Protein AF-F5XUX3-F1 (afdb_monomer)

Secondary structure (DSSP, 8-state):
---HHHHHHHHTT---EEEEE-TT--EEEEE-HHHHHHHHHHHHHHT--EEEEEEEEESSTTSEEEEEEEEE---TT-SS--EEEEEEEEETTS------TT-

Solvent-accessible surface area (backbone atoms only — not comparable to full-atom values): 6058 Å² total; per-residue (Å²): 126,81,48,74,63,58,53,52,32,54,77,69,72,48,85,66,42,81,72,39,59,51,99,86,67,39,39,28,36,37,37,52,42,91,49,40,52,63,50,52,49,50,41,38,75,74,42,41,74,34,81,77,45,75,49,73,51,72,75,43,93,94,43,42,33,33,41,37,40,34,34,28,31,78,58,93,90,62,88,79,58,59,54,39,37,40,37,34,58,29,48,68,93,60,68,70,63,70,76,65,90,87,105

InterPro domains:
  IPR001268 NADH:ubiquinone oxidoreductase, 30kDa subunit [PF00329] (30-102)
  IPR037232 NADH:ubiquinone oxidoreductase, 30kDa subunit superfamily [G3DSA:3.30.460.80] (12-103)
  IPR037232 NADH:ubiquinone oxidoreductase, 30kDa subunit superfamily [SSF143243] (5-103)

Organism: Idiopappus quitensis (NCBI:txid166980)

Foldseek 3Di:
DADPVRVVCVVVVNDWAWPAADPVRATEIEDELVCVQVVLVVVVVVQQVDFPDWDKDDPDVQFWIKIKTKTWRDDPPDDDTHIHIYIYTAHPVDRDHDDNPVD

Sequence (103 aa):
MQGNLSAWLVKHALIHRSLGFDYQGIETLQIKPGDWHSIAVILYVYGYNYLRSQCAYDVAPGGLLASVYHLTRIEYGVDQPEEVCIKVFAPRRDPRIPSVFWV

Mean predicted aligned error: 2.91 Å

Nearest PDB structures (foldseek):
  7wg5-assembly1_J  TM=9.236E-01  e=1.644E-12  Arabidopsis thaliana
  6tjv-assembly1_J  TM=9.674E-01  e=4.964E-10  Thermosynechococcus vestitus BP-1
  7f9o-assembly1_U  TM=8.699E-01  e=8.626E-12  Hordeum vulgare subsp. spontaneum
  6u8y-assembly1_k  TM=7.990E-01  e=1.694E-03  Pyrococcus furiosus COM1
  5gpn-assembly1_W  TM=7.562E-01  e=2.944E-03  Sus scrofa

Structure (mmCIF, N/CA/C/O backbone):
data_AF-F5XUX3-F1
#
_entry.id   AF-F5XUX3-F1
#
loop_
_atom_site.group_PDB
_atom_site.id
_atom_site.type_symbol
_atom_site.label_atom_id
_atom_site.label_alt_id
_atom_site.label_comp_id
_atom_site.label_asym_id
_atom_site.label_entity_id
_atom_site.label_seq_id
_atom_site.pdbx_PDB_ins_code
_atom_site.Cartn_x
_atom_site.Cartn_y
_atom_site.Cartn_z
_atom_site.occupancy
_atom_site.B_iso_or_equiv
_atom_site.auth_seq_id
_atom_site.auth_comp_id
_atom_site.auth_asym_id
_atom_site.auth_atom_id
_atom_site.pdbx_PDB_model_num
ATOM 1 N N . MET A 1 1 ? 11.220 10.862 9.671 1.00 62.62 1 MET A N 1
ATOM 2 C CA . MET A 1 1 ? 10.220 10.465 10.684 1.00 62.62 1 MET A CA 1
ATOM 3 C C . MET A 1 1 ? 9.604 9.157 10.222 1.00 62.62 1 MET A C 1
ATOM 5 O O . MET A 1 1 ? 9.328 9.044 9.036 1.00 62.62 1 MET A O 1
ATOM 9 N N . GLN A 1 2 ? 9.491 8.171 11.107 1.00 77.31 2 GLN A N 1
ATOM 10 C CA . GLN A 1 2 ? 8.901 6.859 10.825 1.00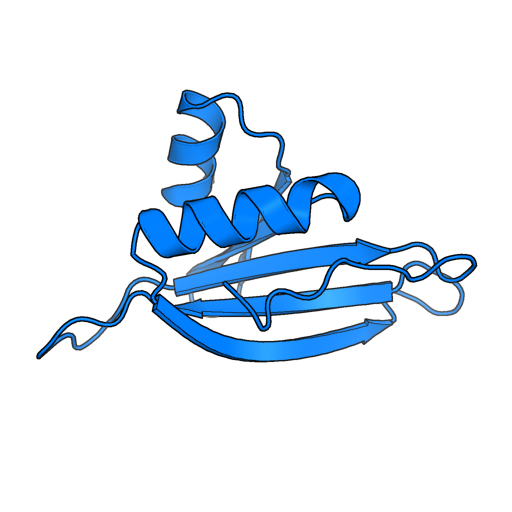 77.31 2 GLN A CA 1
ATOM 11 C C . GLN A 1 2 ? 7.492 6.847 11.426 1.00 77.31 2 GLN A C 1
ATOM 13 O O . GLN A 1 2 ? 7.344 7.297 12.561 1.00 77.31 2 GLN A O 1
ATOM 18 N N . GLY A 1 3 ? 6.474 6.421 10.676 1.00 87.88 3 GLY A N 1
ATOM 19 C CA . GLY A 1 3 ? 5.108 6.364 11.191 1.00 87.88 3 GLY A CA 1
ATOM 20 C C . GLY A 1 3 ? 4.819 5.072 11.953 1.00 87.88 3 GLY A C 1
ATOM 21 O O . GLY A 1 3 ? 5.658 4.165 12.042 1.00 87.88 3 GLY A O 1
ATOM 22 N N . ASN A 1 4 ? 3.632 5.023 12.556 1.00 90.62 4 ASN A N 1
ATOM 23 C CA . ASN A 1 4 ? 3.233 3.954 13.467 1.00 90.62 4 ASN A CA 1
ATOM 24 C C . ASN A 1 4 ? 3.197 2.594 12.765 1.00 90.62 4 ASN A C 1
ATOM 26 O O . ASN A 1 4 ? 3.660 1.601 13.333 1.00 90.62 4 ASN A O 1
ATOM 30 N N . LEU A 1 5 ? 2.705 2.544 11.522 1.00 91.69 5 LEU A N 1
ATOM 31 C CA . LEU A 1 5 ? 2.619 1.293 10.784 1.00 91.69 5 LEU A CA 1
ATOM 32 C C . LEU A 1 5 ? 4.008 0.822 10.357 1.00 91.69 5 LEU A C 1
ATOM 34 O O . LEU A 1 5 ? 4.323 -0.354 10.522 1.00 91.69 5 LEU A O 1
ATOM 38 N N . SER A 1 6 ? 4.877 1.718 9.876 1.00 93.19 6 SER A N 1
ATOM 39 C CA . SER A 1 6 ? 6.258 1.342 9.559 1.00 93.19 6 SER A CA 1
ATOM 40 C C . SER A 1 6 ? 6.986 0.780 10.781 1.00 93.19 6 SER A C 1
ATOM 42 O O . SER A 1 6 ? 7.641 -0.259 10.682 1.00 93.19 6 SER A O 1
ATOM 44 N N . ALA A 1 7 ? 6.846 1.417 11.947 1.00 93.06 7 ALA A N 1
ATOM 45 C CA . ALA A 1 7 ? 7.444 0.924 13.185 1.00 93.06 7 ALA A CA 1
ATOM 46 C C . ALA A 1 7 ? 6.904 -0.469 13.566 1.00 93.06 7 ALA A C 1
ATOM 48 O O . ALA A 1 7 ? 7.676 -1.362 13.932 1.00 93.06 7 ALA A O 1
ATOM 49 N N . TRP A 1 8 ? 5.593 -0.685 13.419 1.00 92.19 8 TRP A N 1
ATOM 50 C CA . TRP A 1 8 ? 4.962 -1.979 13.672 1.00 92.19 8 TRP A CA 1
ATOM 51 C C . TRP A 1 8 ? 5.454 -3.064 12.704 1.00 92.19 8 TRP A C 1
ATOM 53 O O . TRP A 1 8 ? 5.800 -4.163 13.139 1.00 92.19 8 TRP A O 1
ATOM 63 N N . LEU A 1 9 ? 5.561 -2.758 11.410 1.00 91.31 9 LEU A N 1
ATOM 64 C CA . LEU A 1 9 ? 6.072 -3.683 10.396 1.00 91.31 9 LEU A CA 1
ATOM 65 C C . LEU A 1 9 ? 7.545 -4.046 10.649 1.00 91.31 9 LEU A C 1
ATOM 67 O O . LEU A 1 9 ? 7.906 -5.216 10.526 1.00 91.31 9 LEU A O 1
ATOM 71 N N . VAL A 1 10 ? 8.385 -3.087 11.071 1.00 92.94 10 VAL A N 1
ATOM 72 C CA . VAL A 1 10 ? 9.781 -3.359 11.476 1.00 92.94 10 VAL A CA 1
ATOM 73 C C . VAL A 1 10 ? 9.825 -4.338 12.648 1.00 92.94 10 VAL A C 1
ATOM 75 O O . VAL A 1 10 ? 10.587 -5.303 12.605 1.00 92.94 10 VAL A O 1
ATOM 78 N N . LYS A 1 11 ? 8.984 -4.135 13.671 1.00 93.44 11 LYS A N 1
ATOM 79 C CA . LYS A 1 11 ? 8.903 -5.028 14.838 1.00 93.44 11 LYS A CA 1
ATOM 80 C C . LYS A 1 11 ? 8.564 -6.476 14.453 1.00 93.44 11 LYS A C 1
ATOM 82 O O . LYS A 1 11 ? 9.020 -7.395 15.125 1.00 93.44 11 LYS A O 1
ATOM 87 N N . HIS A 1 12 ? 7.808 -6.674 13.374 1.00 89.69 12 HIS A N 1
ATOM 88 C CA . HIS A 1 12 ? 7.416 -7.994 12.866 1.00 89.69 12 HIS A CA 1
ATOM 89 C C . HIS A 1 12 ? 8.293 -8.487 11.702 1.00 89.69 12 HIS A C 1
ATOM 91 O O . HIS A 1 12 ? 7.931 -9.451 11.034 1.00 89.69 12 HIS A O 1
ATOM 97 N N . ALA A 1 13 ? 9.442 -7.843 11.453 1.00 91.69 13 ALA A N 1
ATOM 98 C CA . ALA A 1 13 ? 10.378 -8.178 10.377 1.00 91.69 13 ALA A CA 1
ATOM 99 C C . ALA A 1 13 ? 9.745 -8.202 8.967 1.00 91.69 13 ALA A C 1
ATOM 101 O O . ALA A 1 13 ? 10.212 -8.909 8.072 1.00 91.69 13 ALA A O 1
ATOM 102 N N . LEU A 1 14 ? 8.697 -7.402 8.749 1.00 91.88 14 LEU A N 1
ATOM 103 C CA . LEU A 1 14 ? 8.022 -7.280 7.461 1.00 91.88 14 LEU A CA 1
ATOM 104 C C . LEU A 1 14 ? 8.718 -6.224 6.603 1.00 91.88 14 LEU A C 1
ATOM 106 O O . LEU A 1 14 ? 8.817 -5.047 6.969 1.00 91.88 14 LEU A O 1
ATOM 110 N N . ILE A 1 15 ? 9.205 -6.655 5.440 1.00 92.12 15 ILE A N 1
ATOM 111 C CA . ILE A 1 15 ? 10.000 -5.819 4.541 1.00 92.12 15 ILE A CA 1
ATOM 112 C C . ILE A 1 15 ? 9.109 -4.761 3.891 1.00 92.12 15 ILE A C 1
ATOM 114 O O . ILE A 1 15 ? 8.160 -5.059 3.172 1.00 92.12 15 ILE A O 1
ATOM 118 N N . HIS A 1 16 ? 9.470 -3.503 4.103 1.00 95.50 16 HIS A N 1
ATOM 119 C CA . HIS A 1 16 ? 8.853 -2.344 3.477 1.00 95.50 16 HIS A CA 1
ATOM 120 C C . HIS A 1 16 ? 9.866 -1.197 3.441 1.00 95.50 16 HIS A C 1
ATOM 122 O O . HIS A 1 16 ? 10.915 -1.247 4.088 1.00 95.50 16 HIS A O 1
ATOM 128 N N . ARG A 1 17 ? 9.551 -0.138 2.699 1.00 96.31 17 ARG A N 1
ATOM 129 C CA . ARG A 1 17 ? 10.310 1.115 2.726 1.00 96.31 17 ARG A CA 1
ATOM 130 C C . ARG A 1 17 ? 9.366 2.263 3.050 1.00 96.31 17 ARG A C 1
ATOM 132 O O . ARG A 1 17 ? 8.431 2.504 2.299 1.00 96.31 17 ARG A O 1
ATOM 139 N N . SER A 1 18 ? 9.622 2.996 4.129 1.00 95.69 18 SER A N 1
ATOM 140 C CA . SER A 1 18 ? 8.884 4.234 4.397 1.00 95.69 18 SER A CA 1
ATOM 141 C C . SER A 1 18 ? 9.224 5.292 3.339 1.00 95.69 18 SER A C 1
ATOM 143 O O . SER A 1 18 ? 10.398 5.506 3.021 1.00 95.69 18 SER A O 1
ATOM 145 N N . LEU A 1 19 ? 8.196 5.928 2.775 1.00 95.88 19 LEU A N 1
ATOM 146 C CA . LEU A 1 19 ? 8.311 7.061 1.851 1.00 95.88 19 LEU A CA 1
ATOM 147 C C . LEU A 1 19 ? 8.045 8.406 2.548 1.00 95.88 19 LEU A C 1
ATOM 149 O O . LEU A 1 19 ? 8.068 9.445 1.893 1.00 95.88 19 LEU A O 1
ATOM 153 N N . GLY A 1 20 ? 7.828 8.390 3.866 1.00 95.75 20 GLY A N 1
ATOM 154 C CA . GLY A 1 20 ? 7.439 9.558 4.650 1.00 95.75 20 GLY A CA 1
ATOM 155 C C . GLY A 1 20 ? 5.924 9.739 4.708 1.00 95.75 20 GLY A C 1
ATOM 156 O O . GLY A 1 20 ? 5.172 8.770 4.628 1.00 95.75 20 GLY A O 1
ATOM 157 N N . PHE A 1 21 ? 5.499 10.986 4.875 1.00 96.12 21 PHE A N 1
ATOM 158 C CA . PHE A 1 21 ? 4.097 11.374 4.974 1.00 96.12 21 PHE A CA 1
ATOM 159 C C . PHE A 1 21 ? 3.705 12.210 3.758 1.00 96.12 21 PHE A C 1
ATOM 161 O O . PHE A 1 21 ? 4.541 12.936 3.213 1.00 96.12 21 PHE A O 1
ATOM 168 N N . ASP A 1 22 ? 2.453 12.096 3.324 1.00 92.94 22 ASP A N 1
ATOM 169 C CA . ASP A 1 22 ? 1.916 12.968 2.284 1.00 92.94 22 ASP A CA 1
ATOM 170 C C . ASP A 1 22 ? 1.581 14.372 2.826 1.00 92.94 22 ASP A C 1
ATOM 172 O O . ASP A 1 22 ? 1.821 14.696 3.991 1.00 92.94 22 ASP A O 1
ATOM 176 N N . TYR A 1 23 ? 1.031 15.233 1.966 1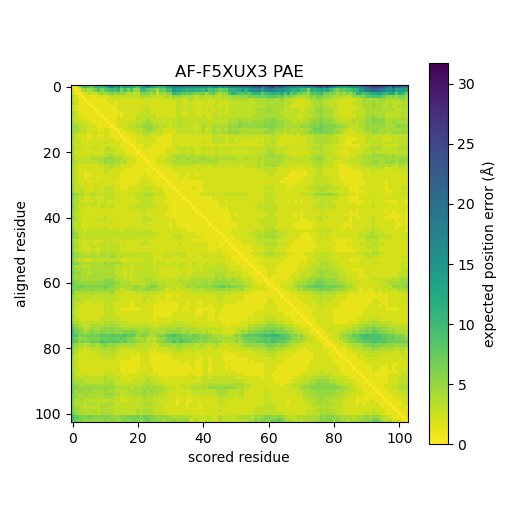.00 92.50 23 TYR A N 1
ATOM 177 C CA . TYR A 1 23 ? 0.689 16.609 2.331 1.00 92.50 23 TYR A CA 1
ATOM 178 C C . TYR A 1 23 ? -0.442 16.715 3.371 1.00 92.50 23 TYR A C 1
ATOM 180 O O . TYR A 1 23 ? -0.625 17.788 3.942 1.00 92.50 23 TYR A O 1
ATOM 188 N N . GLN A 1 24 ? -1.191 15.635 3.613 1.00 92.62 24 GLN A N 1
ATOM 189 C CA . GLN A 1 24 ? -2.230 15.541 4.643 1.00 92.62 24 GLN A CA 1
ATOM 190 C C . GLN A 1 24 ? -1.712 14.874 5.926 1.00 92.62 24 GLN A C 1
ATOM 192 O O . GLN A 1 24 ? -2.456 14.746 6.893 1.00 92.62 24 GLN A O 1
ATOM 197 N N . GLY A 1 25 ? -0.440 14.461 5.961 1.00 94.44 25 GLY A N 1
ATOM 198 C CA . GLY A 1 25 ? 0.140 13.752 7.097 1.00 94.44 25 GLY A CA 1
ATOM 199 C C . GLY A 1 25 ? -0.164 12.252 7.115 1.00 94.44 25 GLY A C 1
ATOM 200 O O . GLY A 1 25 ? 0.012 11.625 8.157 1.00 94.44 25 GLY A O 1
ATOM 201 N N . ILE A 1 26 ? -0.590 11.657 5.995 1.00 95.81 26 ILE A N 1
ATOM 202 C CA . ILE A 1 26 ? -0.856 10.215 5.889 1.00 95.81 26 ILE A CA 1
ATOM 203 C C . ILE A 1 26 ? 0.454 9.473 5.627 1.00 95.81 26 ILE A C 1
ATOM 205 O O . ILE A 1 26 ? 1.212 9.804 4.708 1.00 95.81 26 ILE A O 1
ATOM 209 N N . GLU A 1 27 ? 0.729 8.443 6.429 1.00 96.81 27 GLU A N 1
ATOM 210 C CA . GLU A 1 27 ? 1.924 7.615 6.271 1.00 96.81 27 GLU A CA 1
ATOM 211 C C . GLU A 1 27 ? 1.901 6.892 4.919 1.00 96.81 27 GLU A C 1
ATOM 213 O O . GLU A 1 27 ? 0.930 6.224 4.562 1.00 96.81 27 GLU A O 1
ATOM 218 N N . THR A 1 28 ? 2.991 7.009 4.160 1.00 97.69 28 THR A N 1
ATOM 219 C CA . THR A 1 28 ? 3.140 6.365 2.856 1.00 97.69 28 THR A CA 1
ATOM 220 C C . THR A 1 28 ? 4.244 5.314 2.889 1.00 97.69 28 THR A C 1
ATOM 222 O O . THR A 1 28 ? 5.400 5.613 3.200 1.00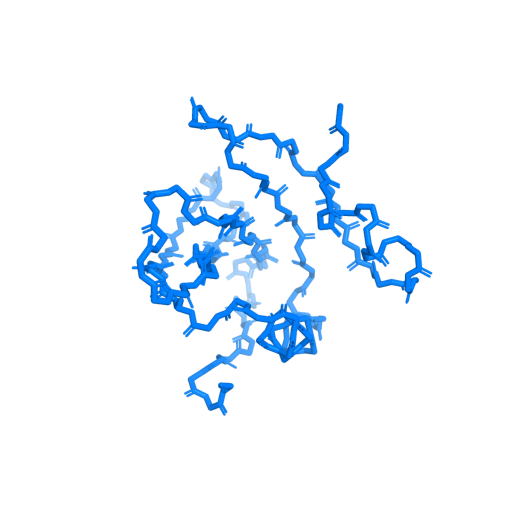 97.69 28 THR A O 1
ATOM 225 N N . LEU A 1 29 ? 3.917 4.082 2.498 1.00 97.56 29 LEU A N 1
ATOM 226 C CA . LEU A 1 29 ? 4.846 2.954 2.474 1.00 97.56 29 LEU A CA 1
ATOM 227 C C . LEU A 1 29 ? 5.003 2.390 1.067 1.00 97.56 29 LEU A C 1
ATOM 229 O O . LEU A 1 29 ? 4.036 2.208 0.334 1.00 97.56 29 LEU A O 1
ATOM 233 N N . GLN A 1 30 ? 6.234 2.052 0.705 1.00 97.69 30 GLN A N 1
ATOM 234 C CA . GLN A 1 30 ? 6.551 1.264 -0.472 1.00 97.69 30 GLN A CA 1
ATOM 235 C C . GLN A 1 30 ? 6.624 -0.221 -0.114 1.00 97.69 30 GLN A C 1
ATOM 237 O O . GLN A 1 30 ? 7.389 -0.615 0.771 1.00 97.69 30 GLN A O 1
ATOM 242 N N . ILE A 1 31 ? 5.907 -1.038 -0.885 1.00 97.69 31 ILE A N 1
ATOM 243 C CA . ILE A 1 31 ? 5.885 -2.501 -0.779 1.00 97.69 31 ILE A CA 1
ATOM 244 C C . ILE A 1 31 ? 6.312 -3.111 -2.120 1.00 97.69 31 ILE A C 1
ATOM 246 O O . ILE A 1 31 ? 6.026 -2.564 -3.190 1.00 97.69 31 ILE A O 1
ATOM 250 N N . LYS A 1 32 ? 7.041 -4.232 -2.084 1.00 96.62 32 LYS A N 1
ATOM 251 C CA . LYS A 1 32 ? 7.396 -4.968 -3.305 1.00 96.62 32 LYS A CA 1
ATOM 252 C C . LYS A 1 32 ? 6.169 -5.721 -3.837 1.00 96.62 32 LYS A C 1
ATOM 254 O O . LYS A 1 32 ? 5.414 -6.259 -3.033 1.00 96.62 32 LYS A O 1
ATOM 259 N N . PRO A 1 33 ? 6.005 -5.868 -5.165 1.00 96.38 33 PRO A N 1
ATOM 260 C CA . PRO A 1 33 ? 4.878 -6.611 -5.736 1.00 96.38 33 PRO A CA 1
ATOM 261 C C . PRO A 1 33 ? 4.695 -8.028 -5.174 1.00 96.38 33 PRO A C 1
ATOM 263 O O . PRO A 1 33 ? 3.566 -8.445 -4.947 1.00 96.38 33 PRO A O 1
ATOM 266 N N . GLY A 1 34 ? 5.794 -8.747 -4.913 1.00 95.25 34 GLY A N 1
ATOM 267 C CA . GLY A 1 34 ? 5.752 -10.110 -4.366 1.00 95.25 34 GLY A CA 1
ATOM 268 C C . GLY A 1 34 ? 5.274 -10.196 -2.914 1.00 95.25 34 GLY A C 1
ATOM 269 O O . GLY A 1 34 ? 4.701 -11.209 -2.531 1.00 95.25 34 GLY A O 1
ATOM 270 N N . ASP A 1 35 ? 5.446 -9.125 -2.137 1.00 95.44 35 ASP A N 1
ATOM 271 C CA . ASP A 1 35 ? 5.059 -9.074 -0.722 1.00 95.44 35 ASP A CA 1
ATOM 272 C C . ASP A 1 35 ? 3.660 -8.464 -0.533 1.00 95.44 35 ASP A C 1
ATOM 274 O O . ASP A 1 35 ? 3.059 -8.589 0.533 1.00 95.44 35 ASP A O 1
ATOM 278 N N . TRP A 1 36 ? 3.124 -7.804 -1.569 1.00 96.50 36 TRP A N 1
ATOM 279 C CA . TRP A 1 36 ? 1.891 -7.020 -1.488 1.00 96.50 36 TRP A CA 1
ATOM 280 C C . TRP A 1 36 ? 0.698 -7.825 -0.976 1.00 96.50 36 TRP A C 1
ATOM 282 O O . TRP A 1 36 ? -0.005 -7.354 -0.088 1.00 96.50 36 TRP A O 1
ATOM 292 N N . HIS A 1 37 ? 0.494 -9.042 -1.483 1.00 95.50 37 HIS A N 1
ATOM 293 C CA . HIS A 1 37 ? -0.642 -9.864 -1.072 1.00 95.50 37 HIS A CA 1
ATOM 294 C C . HIS A 1 37 ? -0.624 -10.159 0.438 1.00 95.50 37 HIS A C 1
ATOM 296 O O . HIS A 1 37 ? -1.611 -9.917 1.130 1.00 95.50 37 HIS A O 1
ATOM 302 N N . SER A 1 38 ? 0.519 -10.607 0.961 1.00 94.69 38 SER A N 1
ATOM 303 C CA . SER A 1 38 ? 0.690 -10.895 2.388 1.00 94.69 38 SER A CA 1
ATOM 304 C C . SER A 1 38 ? 0.525 -9.640 3.242 1.00 94.69 38 SER A C 1
ATOM 306 O O . SER A 1 38 ? -0.126 -9.682 4.282 1.00 94.69 38 SER A O 1
ATOM 308 N N . ILE A 1 39 ? 1.075 -8.508 2.790 1.00 95.50 39 ILE A N 1
ATOM 309 C CA . ILE A 1 39 ? 0.927 -7.228 3.486 1.00 95.50 39 ILE A CA 1
ATOM 310 C C . ILE A 1 39 ? -0.538 -6.790 3.514 1.00 95.50 39 ILE A C 1
ATOM 312 O O . ILE A 1 39 ? -1.008 -6.391 4.570 1.00 95.50 39 ILE A O 1
ATOM 316 N N . ALA A 1 40 ? -1.281 -6.913 2.415 1.00 96.50 40 ALA A N 1
ATOM 317 C CA . ALA A 1 40 ? -2.696 -6.553 2.379 1.00 96.50 40 ALA A CA 1
ATOM 318 C C . ALA A 1 40 ? -3.527 -7.360 3.391 1.00 96.50 40 ALA A C 1
ATOM 320 O O . ALA A 1 40 ? -4.307 -6.773 4.137 1.00 96.50 40 ALA A O 1
ATOM 321 N N . VAL A 1 41 ? -3.299 -8.676 3.488 1.00 96.38 41 VAL A N 1
ATOM 322 C CA . VAL A 1 41 ? -3.950 -9.529 4.499 1.00 96.38 41 VAL A CA 1
ATOM 323 C C . VAL A 1 41 ? -3.589 -9.080 5.918 1.00 96.38 41 VAL A C 1
ATOM 325 O O . VAL A 1 41 ? -4.464 -8.969 6.772 1.00 96.38 41 VAL A O 1
ATOM 328 N N . ILE A 1 42 ? -2.315 -8.778 6.178 1.00 94.88 42 ILE A N 1
ATOM 329 C CA . ILE A 1 42 ? -1.861 -8.302 7.493 1.00 94.88 42 ILE A CA 1
ATOM 330 C C . ILE A 1 42 ? -2.507 -6.959 7.846 1.00 94.88 42 ILE A C 1
ATOM 332 O O . ILE A 1 42 ? -2.957 -6.790 8.975 1.00 94.88 42 ILE A O 1
ATOM 336 N N . LEU A 1 43 ? -2.586 -6.019 6.899 1.00 95.44 43 LEU A N 1
ATOM 337 C CA . LEU A 1 43 ? -3.228 -4.719 7.107 1.00 95.44 43 LEU A CA 1
ATOM 338 C C . LEU A 1 43 ? -4.722 -4.873 7.397 1.00 95.44 43 LEU A C 1
ATOM 340 O O . LEU A 1 43 ? -5.228 -4.221 8.308 1.00 95.44 43 LEU A O 1
ATOM 344 N N . TYR A 1 44 ? -5.403 -5.768 6.683 1.00 96.12 44 TYR A N 1
ATOM 345 C CA . TYR A 1 44 ? -6.804 -6.081 6.944 1.00 96.12 44 TYR A CA 1
ATOM 346 C C . TYR A 1 44 ? -7.008 -6.648 8.356 1.00 96.12 44 TYR A C 1
ATOM 348 O O . TYR A 1 44 ? -7.834 -6.139 9.110 1.00 96.12 44 TYR A O 1
ATOM 356 N N . VAL A 1 45 ? -6.190 -7.626 8.768 1.00 94.56 45 VAL A N 1
ATOM 357 C CA . VAL A 1 45 ? -6.212 -8.190 10.133 1.0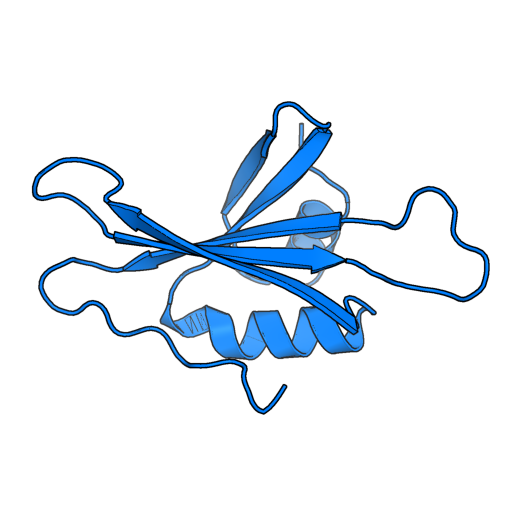0 94.56 45 VAL A CA 1
ATOM 358 C C . VAL A 1 45 ? -5.873 -7.136 11.194 1.00 94.56 45 VAL A C 1
ATOM 360 O O . VAL A 1 45 ? -6.435 -7.161 12.286 1.00 94.56 45 VAL A O 1
ATOM 363 N N . TYR A 1 46 ? -4.986 -6.190 10.877 1.00 92.25 46 TYR A N 1
ATOM 364 C CA . TYR A 1 46 ? -4.646 -5.063 11.749 1.00 92.25 46 TYR A CA 1
ATOM 365 C C . TYR A 1 46 ? -5.785 -4.033 11.879 1.00 92.25 46 TYR A C 1
ATOM 367 O O . TYR A 1 46 ? -5.754 -3.186 12.770 1.00 92.25 46 TYR A O 1
ATOM 375 N N . GLY A 1 47 ? -6.806 -4.112 11.020 1.00 95.00 47 GLY A N 1
ATOM 376 C CA . GLY A 1 47 ? -8.020 -3.303 11.095 1.00 95.00 47 GLY A CA 1
ATOM 377 C C . GLY A 1 47 ? -8.212 -2.321 9.942 1.00 95.00 47 GLY A C 1
ATOM 378 O O . GLY A 1 47 ? -9.217 -1.619 9.931 1.00 95.00 47 GLY A O 1
ATOM 379 N N . TY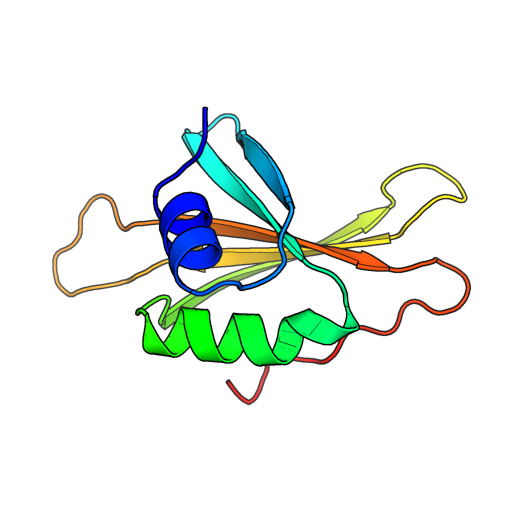R A 1 48 ? -7.313 -2.262 8.955 1.00 96.88 48 TYR A N 1
ATOM 380 C CA . TYR A 1 48 ? -7.534 -1.475 7.736 1.00 96.88 48 TYR A CA 1
ATOM 381 C C . TYR A 1 48 ? -8.593 -2.150 6.855 1.00 96.88 48 TYR A C 1
ATOM 383 O O . TYR A 1 48 ? -8.295 -2.858 5.896 1.00 96.88 48 TYR A O 1
ATOM 391 N N . ASN A 1 49 ? -9.847 -1.938 7.227 1.00 96.50 49 ASN A N 1
ATOM 392 C CA . ASN A 1 49 ? -11.038 -2.605 6.715 1.00 96.50 49 ASN A CA 1
ATOM 393 C C . ASN A 1 49 ? -11.720 -1.851 5.564 1.00 96.50 49 ASN A C 1
ATOM 395 O O . ASN A 1 49 ? -12.749 -2.301 5.064 1.00 96.50 49 ASN A O 1
ATOM 399 N N . TYR A 1 50 ? -11.173 -0.709 5.141 1.00 97.25 50 TYR A N 1
ATOM 400 C CA . TYR A 1 50 ? -11.760 0.104 4.085 1.00 97.25 50 TYR A CA 1
ATOM 401 C C . TYR A 1 50 ? -10.722 0.534 3.046 1.00 97.25 50 TYR A C 1
ATOM 403 O O . TYR A 1 50 ? -9.858 1.373 3.311 1.00 97.25 50 TYR A O 1
ATOM 411 N N . LEU A 1 51 ? -10.833 -0.011 1.831 1.00 97.50 51 LEU A N 1
ATOM 412 C CA . LEU A 1 51 ? -10.095 0.468 0.662 1.00 97.50 51 LEU A CA 1
ATOM 413 C C . LEU A 1 51 ? -10.788 1.715 0.108 1.00 97.50 51 LEU A C 1
ATOM 415 O O . LEU A 1 51 ? -11.731 1.624 -0.675 1.00 97.50 51 LEU A O 1
ATOM 419 N N . ARG A 1 52 ? -10.310 2.891 0.522 1.00 96.50 52 ARG A N 1
ATOM 420 C CA . ARG A 1 52 ? -10.893 4.184 0.142 1.00 96.50 52 ARG A CA 1
ATOM 421 C C . ARG A 1 52 ? -10.681 4.496 -1.335 1.00 96.50 52 ARG A C 1
ATOM 423 O O . ARG A 1 52 ? -11.568 5.040 -1.986 1.00 96.50 52 ARG A O 1
ATOM 430 N N . SER A 1 53 ? -9.486 4.211 -1.846 1.00 96.81 53 SER A N 1
ATOM 431 C CA . SER A 1 53 ? -9.134 4.478 -3.239 1.00 96.81 53 SER A CA 1
ATOM 432 C C . SER A 1 53 ? -8.005 3.570 -3.700 1.00 96.81 53 SER A C 1
ATOM 434 O O . SER A 1 53 ? -6.998 3.407 -3.006 1.00 96.81 53 SER A O 1
ATOM 436 N N . GLN A 1 54 ? -8.173 3.011 -4.894 1.00 98.00 54 GLN A N 1
ATOM 437 C CA . GLN A 1 54 ? -7.121 2.334 -5.636 1.00 98.00 54 GLN A CA 1
ATOM 438 C C . GLN A 1 54 ? -6.901 3.101 -6.935 1.00 98.00 54 GLN A C 1
ATOM 440 O O . GLN A 1 54 ? -7.850 3.417 -7.652 1.00 98.00 54 GLN A O 1
ATOM 445 N N . CYS A 1 55 ? -5.650 3.446 -7.218 1.00 97.19 55 CYS A N 1
ATOM 446 C CA . CYS A 1 55 ? -5.290 4.137 -8.448 1.00 97.19 55 CYS A CA 1
ATOM 447 C C . CYS A 1 55 ? -3.909 3.705 -8.934 1.00 97.19 55 CYS A C 1
ATOM 449 O O . CYS A 1 55 ? -3.165 3.017 -8.234 1.00 97.19 55 CYS A O 1
ATOM 451 N N . ALA A 1 56 ? -3.557 4.100 -10.154 1.00 97.44 56 ALA A N 1
ATOM 452 C CA . ALA A 1 56 ? -2.241 3.842 -10.711 1.00 97.44 56 ALA A CA 1
ATOM 453 C C . ALA A 1 56 ? -1.723 5.061 -11.473 1.00 97.44 56 ALA A C 1
ATOM 455 O O . ALA A 1 56 ? -2.502 5.815 -12.056 1.00 97.44 56 ALA A O 1
ATOM 456 N N . TYR A 1 57 ? -0.405 5.247 -11.472 1.00 97.19 57 TYR A N 1
ATOM 457 C CA . TYR A 1 57 ? 0.254 6.320 -12.211 1.00 97.19 57 TYR A CA 1
ATOM 458 C C . TYR A 1 57 ? 1.620 5.881 -12.747 1.00 97.19 57 TYR A C 1
ATOM 460 O O . TYR A 1 57 ? 2.242 4.947 -12.233 1.00 97.19 57 TYR A O 1
ATOM 468 N N . ASP A 1 58 ? 2.088 6.564 -13.792 1.00 97.69 58 ASP A N 1
ATOM 469 C CA . ASP A 1 58 ? 3.455 6.406 -14.287 1.00 97.69 58 ASP A CA 1
ATOM 470 C C . ASP A 1 58 ? 4.402 7.270 -13.450 1.00 97.69 58 ASP A C 1
ATOM 472 O O . ASP A 1 58 ? 4.193 8.477 -13.32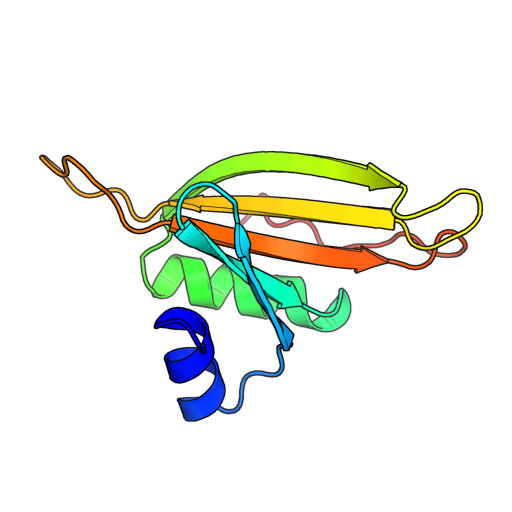4 1.00 97.69 58 ASP A O 1
ATOM 476 N N . VAL A 1 59 ? 5.420 6.662 -12.839 1.00 97.25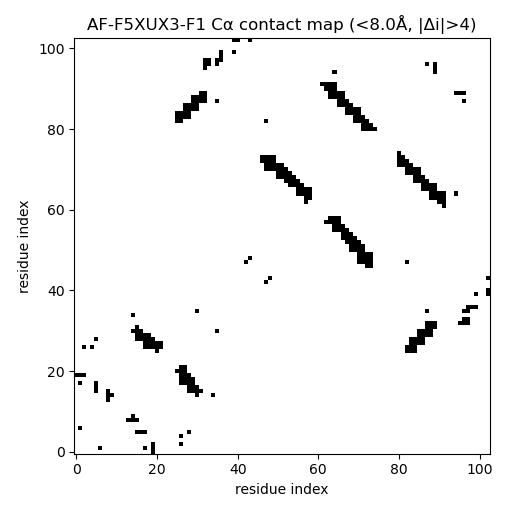 59 VAL A N 1
ATOM 477 C CA . VAL A 1 59 ? 6.335 7.378 -11.935 1.00 97.25 59 VAL A CA 1
ATOM 478 C C . VAL A 1 59 ? 7.204 8.362 -12.707 1.00 97.25 59 VAL A C 1
ATOM 480 O O . VAL A 1 59 ? 7.525 9.435 -12.202 1.00 97.25 59 VAL A O 1
ATOM 483 N N . ALA A 1 60 ? 7.597 7.980 -13.919 1.00 96.19 60 ALA A N 1
ATOM 484 C CA . ALA A 1 60 ? 8.344 8.807 -14.850 1.00 96.19 60 ALA A CA 1
ATOM 485 C C . ALA A 1 60 ? 8.199 8.219 -16.260 1.00 96.19 60 ALA A C 1
ATOM 487 O O . ALA A 1 60 ? 8.095 6.999 -16.385 1.00 96.19 60 ALA A O 1
ATOM 488 N N . PRO A 1 61 ? 8.277 9.024 -17.331 1.00 96.31 61 PRO A N 1
ATOM 489 C CA . PRO A 1 61 ? 8.249 8.507 -18.696 1.00 96.31 61 PRO A CA 1
ATOM 490 C C . PRO A 1 61 ? 9.275 7.382 -18.908 1.00 96.31 61 PRO A C 1
ATOM 492 O O . PRO A 1 61 ? 10.468 7.564 -18.676 1.00 96.31 61 PRO A O 1
ATOM 495 N N . GLY A 1 62 ? 8.807 6.201 -19.326 1.00 94.69 62 GLY A N 1
ATOM 496 C CA . GLY A 1 62 ? 9.658 5.017 -19.528 1.00 94.69 62 GLY A CA 1
ATOM 497 C C . GLY A 1 62 ? 10.157 4.340 -18.240 1.00 94.69 62 GLY A C 1
ATOM 498 O O . GLY A 1 62 ? 10.945 3.399 -18.316 1.00 94.69 62 GLY A O 1
ATOM 499 N N . GLY A 1 63 ? 9.705 4.800 -17.073 1.00 96.00 63 GLY A N 1
ATOM 500 C CA . GLY A 1 63 ? 10.111 4.321 -15.758 1.00 96.00 63 GLY A CA 1
ATOM 501 C C . GLY A 1 63 ? 9.218 3.216 -15.189 1.00 96.00 63 GLY A C 1
ATOM 502 O O . GLY A 1 63 ? 8.665 2.377 -15.904 1.00 96.00 63 GLY A O 1
ATOM 503 N N . LEU A 1 64 ? 9.133 3.188 -13.857 1.00 97.69 64 LEU A N 1
ATOM 504 C CA . LEU A 1 64 ? 8.272 2.269 -13.114 1.00 97.69 64 LEU A CA 1
ATOM 505 C C . LEU A 1 64 ? 6.814 2.729 -13.168 1.00 97.69 64 LEU A C 1
ATOM 507 O O . LEU A 1 64 ? 6.532 3.923 -13.184 1.00 97.69 64 LEU A O 1
ATOM 511 N N . LEU A 1 65 ? 5.895 1.773 -13.086 1.00 98.19 65 LEU A N 1
ATOM 512 C CA . LEU A 1 65 ? 4.494 2.045 -12.787 1.00 98.19 65 LEU A CA 1
ATOM 513 C C . LEU A 1 65 ? 4.281 1.945 -11.277 1.00 98.19 65 LEU A C 1
ATOM 515 O O . LEU A 1 65 ? 4.909 1.115 -10.617 1.00 98.19 65 LEU A O 1
ATOM 519 N N . ALA A 1 66 ? 3.387 2.759 -10.730 1.00 98.12 66 ALA A N 1
ATOM 520 C CA . ALA A 1 66 ? 2.959 2.667 -9.342 1.00 98.12 66 ALA A CA 1
ATOM 521 C C . ALA A 1 66 ? 1.478 2.294 -9.288 1.00 98.12 66 ALA A C 1
ATOM 523 O O . ALA A 1 66 ? 0.658 2.959 -9.912 1.00 98.12 66 ALA A O 1
ATOM 524 N N . SER A 1 67 ? 1.135 1.259 -8.523 1.00 98.38 67 SER A N 1
ATOM 525 C CA . SER A 1 67 ? -0.225 1.060 -8.012 1.00 98.38 67 SER A CA 1
ATOM 526 C C . SER A 1 67 ? -0.289 1.565 -6.580 1.00 98.38 67 SER A C 1
ATOM 528 O O . SER A 1 67 ? 0.595 1.261 -5.777 1.00 98.38 67 SER A O 1
ATOM 530 N N . VAL A 1 68 ? -1.314 2.345 -6.271 1.00 98.38 68 VAL A N 1
ATOM 531 C CA . VAL A 1 68 ? -1.513 2.986 -4.976 1.00 98.38 68 VAL A CA 1
ATOM 532 C C . VAL A 1 68 ? -2.800 2.481 -4.350 1.00 98.38 68 VAL A C 1
ATOM 534 O O . VAL A 1 68 ? -3.824 2.389 -5.024 1.00 98.38 68 VAL A O 1
ATOM 537 N N . TYR A 1 69 ? -2.738 2.194 -3.056 1.00 98.44 69 TYR A N 1
ATOM 538 C CA . TYR A 1 69 ? -3.861 1.747 -2.247 1.00 98.44 69 TYR A CA 1
ATOM 539 C C . TYR A 1 69 ? -3.955 2.652 -1.023 1.00 98.44 69 TYR A C 1
ATOM 541 O O . TYR A 1 69 ? -3.068 2.641 -0.171 1.00 98.44 69 TYR A O 1
ATOM 549 N N . HIS A 1 70 ? -5.011 3.455 -0.950 1.00 98.00 70 HIS A N 1
ATOM 550 C CA . HIS A 1 70 ? -5.346 4.226 0.241 1.00 98.00 70 HIS A CA 1
ATOM 551 C C . HIS A 1 70 ? -6.287 3.398 1.106 1.00 98.00 70 HIS A C 1
ATOM 553 O O . HIS A 1 70 ? -7.416 3.105 0.704 1.00 98.00 70 HIS A O 1
ATOM 559 N N . LEU A 1 71 ? -5.799 3.011 2.279 1.00 98.00 71 LEU A N 1
ATOM 560 C CA . LEU A 1 71 ? -6.512 2.180 3.233 1.00 98.00 71 LEU A CA 1
ATOM 561 C C . LEU A 1 71 ? -6.848 3.003 4.475 1.00 98.00 71 LEU A C 1
ATOM 563 O O . LEU A 1 71 ? -6.037 3.798 4.948 1.00 98.00 71 LEU A O 1
ATOM 567 N N . THR A 1 72 ? -8.041 2.790 5.011 1.00 97.38 72 THR A N 1
ATOM 568 C CA . THR A 1 72 ? -8.545 3.462 6.208 1.00 97.38 72 THR A CA 1
ATOM 569 C C . THR A 1 72 ? -9.006 2.410 7.212 1.00 97.38 72 THR A C 1
ATOM 571 O O . THR A 1 72 ? -9.634 1.422 6.827 1.00 97.38 72 THR A O 1
ATOM 574 N N . ARG A 1 73 ? -8.717 2.626 8.499 1.00 96.00 73 ARG A N 1
ATOM 575 C CA . ARG A 1 73 ? -9.333 1.877 9.599 1.00 96.00 73 ARG A CA 1
ATOM 576 C C . ARG A 1 73 ? -10.610 2.588 10.036 1.00 96.00 73 ARG A C 1
ATOM 578 O O . ARG A 1 73 ? -10.551 3.616 10.705 1.00 96.00 73 ARG A O 1
ATOM 585 N N . ILE A 1 74 ? -11.758 2.061 9.621 1.00 95.94 74 ILE A N 1
ATOM 586 C CA . ILE A 1 74 ? -13.073 2.601 9.969 1.00 95.94 74 ILE A CA 1
ATOM 587 C C . ILE A 1 74 ? -13.624 1.879 11.193 1.00 95.94 74 ILE A C 1
ATOM 589 O O . ILE A 1 74 ? -13.696 0.651 11.238 1.00 95.94 74 ILE A O 1
ATOM 593 N N . GLU A 1 75 ? -14.083 2.672 12.154 1.00 94.69 75 GLU A N 1
ATOM 594 C CA . GLU A 1 75 ? -14.773 2.231 13.360 1.00 94.69 75 GLU A CA 1
ATOM 595 C C . GLU A 1 75 ? -16.038 3.080 13.546 1.00 94.69 75 GLU A C 1
ATOM 597 O O . GLU A 1 75 ? -16.148 4.191 13.018 1.00 94.69 75 GLU A O 1
ATOM 602 N N . TYR A 1 76 ? -17.028 2.563 14.273 1.00 94.81 76 TYR A N 1
ATOM 603 C CA . TYR A 1 76 ? -18.262 3.310 14.513 1.00 94.81 76 TYR A CA 1
ATOM 604 C C . TYR A 1 76 ? -17.978 4.592 15.312 1.00 94.81 76 TYR A C 1
ATOM 606 O O . TYR A 1 76 ? -17.391 4.535 16.390 1.00 94.81 76 TYR A O 1
ATOM 614 N N . GLY A 1 77 ? -18.430 5.739 14.797 1.00 93.69 77 GLY A N 1
ATOM 615 C CA . GLY A 1 77 ? -18.297 7.036 15.470 1.00 93.69 77 GLY A CA 1
ATOM 616 C C . GLY A 1 77 ? -16.903 7.670 15.401 1.00 93.69 77 GLY A C 1
ATOM 617 O O . GLY A 1 77 ? -16.645 8.613 16.145 1.00 93.69 77 GLY A O 1
ATOM 618 N N . VAL A 1 78 ? -16.008 7.176 14.537 1.00 94.31 78 VAL A N 1
ATOM 619 C CA . VAL A 1 78 ? -14.678 7.772 14.340 1.00 94.31 78 VAL A CA 1
ATOM 620 C C . VAL A 1 78 ? -14.759 9.050 13.492 1.00 94.31 78 VAL A C 1
ATOM 622 O O . VAL A 1 78 ? -15.381 9.053 12.433 1.00 94.31 78 VAL A O 1
ATOM 625 N N . ASP A 1 79 ? -14.123 10.129 13.952 1.00 91.94 79 ASP A N 1
ATOM 626 C CA . ASP A 1 79 ? -14.069 11.420 13.240 1.00 91.94 79 ASP A CA 1
ATOM 627 C C . ASP A 1 79 ? -12.824 11.527 12.337 1.00 91.94 79 ASP A C 1
ATOM 629 O O . ASP A 1 79 ? -12.905 11.895 11.169 1.00 91.94 79 ASP A O 1
ATOM 633 N N . GLN A 1 80 ? -11.662 11.114 12.854 1.00 91.81 80 GLN A N 1
ATOM 634 C CA . GLN A 1 80 ? -10.383 11.110 12.133 1.00 91.81 80 GLN A CA 1
ATOM 635 C C . GLN A 1 80 ? -9.791 9.696 12.133 1.00 91.81 80 GLN A C 1
ATOM 637 O O . GLN A 1 80 ? -8.967 9.371 12.992 1.00 91.81 80 GLN A O 1
ATOM 642 N N . PRO A 1 81 ? -10.260 8.815 11.234 1.00 94.81 81 PRO A N 1
ATOM 643 C CA . PRO A 1 81 ? -9.777 7.445 11.187 1.00 94.81 81 PRO A CA 1
ATOM 644 C C . PRO A 1 81 ? -8.301 7.383 10.790 1.00 94.81 81 PRO A C 1
ATOM 646 O O . PRO A 1 81 ? -7.801 8.223 10.046 1.00 94.81 81 PRO A O 1
ATOM 649 N N . GLU A 1 82 ? -7.610 6.348 11.264 1.00 94.50 82 GLU A N 1
ATOM 6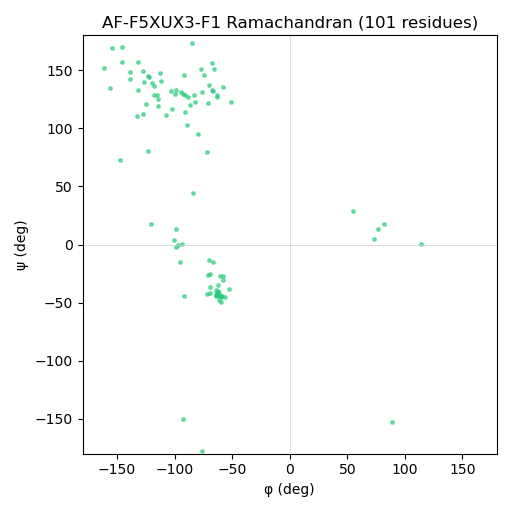50 C CA . GLU A 1 82 ? -6.224 6.087 10.876 1.00 94.50 82 GLU A CA 1
ATOM 651 C C . GLU A 1 82 ? -6.158 5.695 9.392 1.00 94.50 82 GLU A C 1
ATOM 653 O O . GLU A 1 82 ? -6.921 4.843 8.923 1.00 94.50 82 GLU A O 1
ATOM 658 N N . GLU A 1 83 ? -5.231 6.303 8.653 1.00 96.62 83 GLU A N 1
ATOM 659 C CA . GLU A 1 83 ? -5.054 6.084 7.219 1.00 96.62 83 GLU A CA 1
ATOM 660 C C . GLU A 1 83 ? -3.612 5.724 6.873 1.00 96.62 83 GLU A C 1
ATOM 662 O O . GLU A 1 83 ? -2.662 6.199 7.498 1.00 96.62 83 GLU A O 1
ATOM 667 N N . VAL A 1 84 ? -3.457 4.930 5.814 1.00 97.38 84 VAL A N 1
ATOM 668 C CA . VAL A 1 84 ? -2.162 4.626 5.204 1.00 97.38 84 VAL A CA 1
ATOM 669 C C . VAL A 1 84 ? -2.270 4.628 3.680 1.00 97.38 84 VAL A C 1
ATOM 671 O O . VAL A 1 84 ? -3.243 4.150 3.095 1.00 97.38 84 VAL A O 1
ATOM 674 N N . CYS A 1 85 ? -1.231 5.136 3.021 1.00 97.81 85 CYS A N 1
ATOM 675 C CA . CYS A 1 85 ? -1.028 5.019 1.584 1.00 97.81 85 CYS A CA 1
ATOM 676 C C . CYS A 1 85 ? 0.024 3.940 1.278 1.00 97.81 85 CYS A C 1
ATOM 678 O O . CYS A 1 85 ? 1.198 4.074 1.629 1.00 97.81 85 CYS A O 1
ATOM 680 N N . ILE A 1 86 ? -0.361 2.872 0.584 1.00 98.19 86 ILE A N 1
ATOM 681 C CA . ILE A 1 86 ? 0.574 1.854 0.100 1.00 98.19 86 ILE A CA 1
ATOM 682 C C . ILE A 1 86 ? 0.882 2.094 -1.371 1.00 98.19 86 ILE A C 1
ATOM 684 O O . ILE A 1 86 ? -0.025 2.191 -2.191 1.00 98.19 86 ILE A O 1
ATOM 688 N N . LYS A 1 87 ? 2.167 2.132 -1.725 1.00 98.38 87 LYS A N 1
ATOM 689 C CA . LYS A 1 87 ? 2.654 2.223 -3.103 1.00 98.38 87 LYS A CA 1
ATOM 690 C C . LYS A 1 87 ? 3.399 0.953 -3.485 1.00 98.38 87 LYS A C 1
ATOM 692 O O . LYS A 1 87 ? 4.433 0.616 -2.908 1.00 98.38 87 LYS A O 1
ATOM 697 N N . VAL A 1 88 ? 2.898 0.271 -4.502 1.00 98.44 88 VAL A N 1
ATOM 698 C CA . VAL A 1 88 ? 3.531 -0.905 -5.092 1.00 98.44 88 VAL A CA 1
ATOM 699 C C . VAL A 1 88 ? 4.091 -0.509 -6.449 1.00 98.44 88 VAL A C 1
ATOM 701 O O . VAL A 1 88 ? 3.343 -0.214 -7.380 1.00 98.44 88 VAL A O 1
ATOM 704 N N . PHE A 1 89 ? 5.418 -0.483 -6.556 1.00 98.00 89 PHE A N 1
ATOM 705 C CA . PHE A 1 89 ? 6.093 -0.165 -7.811 1.00 98.00 89 PHE A CA 1
ATOM 706 C C . PHE A 1 89 ? 6.353 -1.435 -8.613 1.00 98.00 89 PHE A C 1
ATOM 708 O O . PHE A 1 89 ? 6.956 -2.379 -8.097 1.00 98.00 89 PHE A O 1
ATOM 715 N N . ALA A 1 90 ? 5.949 -1.438 -9.879 1.00 97.50 90 ALA A N 1
ATOM 716 C CA . ALA A 1 90 ? 6.157 -2.547 -10.798 1.00 97.50 90 ALA A CA 1
ATOM 717 C C . ALA A 1 90 ? 6.924 -2.095 -12.052 1.00 97.50 90 ALA A C 1
ATOM 719 O O . ALA A 1 90 ? 6.761 -0.962 -12.522 1.00 97.50 90 ALA A O 1
ATOM 720 N N . PRO A 1 91 ? 7.786 -2.959 -12.613 1.00 97.19 91 PRO A N 1
ATOM 721 C CA . PRO A 1 91 ? 8.508 -2.644 -13.834 1.00 97.19 91 PRO A CA 1
ATOM 722 C C . PRO A 1 91 ? 7.553 -2.630 -15.030 1.00 97.19 91 PRO A C 1
ATOM 724 O O . PRO A 1 91 ? 6.752 -3.541 -15.209 1.00 97.19 91 PRO A O 1
ATOM 727 N N . ARG A 1 92 ? 7.690 -1.642 -15.918 1.00 96.00 92 ARG A N 1
ATOM 728 C CA . ARG A 1 92 ? 6.815 -1.485 -17.093 1.00 96.00 92 ARG A CA 1
ATOM 729 C C . ARG A 1 92 ? 6.841 -2.679 -18.060 1.00 96.00 92 ARG A C 1
ATOM 731 O O . ARG A 1 92 ? 5.853 -2.929 -18.736 1.00 96.00 92 ARG A O 1
ATOM 738 N N . ARG A 1 93 ? 7.950 -3.430 -18.099 1.00 96.88 93 ARG A N 1
ATOM 739 C CA . ARG A 1 93 ? 8.098 -4.664 -18.900 1.00 96.88 93 ARG A CA 1
ATOM 740 C C . ARG A 1 93 ? 7.295 -5.856 -18.369 1.00 96.88 93 ARG A C 1
ATOM 742 O O . ARG A 1 93 ? 6.995 -6.759 -19.135 1.00 96.88 93 ARG A O 1
ATOM 749 N N . ASP A 1 94 ? 7.010 -5.877 -17.068 1.00 96.12 94 ASP A N 1
ATOM 750 C CA . ASP A 1 94 ? 6.253 -6.942 -16.407 1.00 96.12 94 ASP A CA 1
ATOM 751 C C . ASP A 1 94 ? 5.439 -6.350 -15.240 1.00 96.12 94 ASP A C 1
ATOM 753 O O . ASP A 1 94 ? 5.809 -6.499 -14.071 1.00 96.12 94 ASP A O 1
ATOM 757 N N . PRO A 1 95 ? 4.364 -5.598 -15.539 1.00 96.12 95 PRO A N 1
ATOM 758 C CA . PRO A 1 95 ? 3.660 -4.780 -14.558 1.00 96.12 95 PRO A CA 1
ATOM 759 C C . PRO A 1 95 ? 2.620 -5.588 -13.765 1.00 96.12 95 PRO A C 1
ATOM 761 O O . PRO A 1 95 ? 1.485 -5.152 -13.583 1.00 96.12 95 PRO A O 1
ATOM 764 N N . ARG A 1 96 ? 2.978 -6.795 -13.319 1.00 96.88 96 ARG A N 1
ATOM 765 C CA . ARG A 1 96 ? 2.074 -7.675 -12.571 1.00 96.88 96 ARG A CA 1
ATOM 766 C C . ARG A 1 96 ? 2.149 -7.388 -11.075 1.00 96.88 96 ARG A C 1
ATOM 768 O O . ARG A 1 96 ? 3.222 -7.419 -10.475 1.00 96.88 96 ARG A O 1
ATOM 775 N N . ILE A 1 97 ? 0.989 -7.155 -10.473 1.00 97.38 97 ILE A N 1
ATOM 776 C CA . ILE A 1 97 ? 0.797 -7.010 -9.029 1.00 97.38 97 ILE A CA 1
ATOM 777 C C . ILE A 1 97 ? -0.394 -7.903 -8.644 1.00 97.38 97 ILE A C 1
ATOM 779 O O . ILE A 1 97 ? -1.409 -7.861 -9.345 1.00 97.38 97 ILE A O 1
ATOM 783 N N . PRO A 1 98 ? -0.302 -8.721 -7.578 1.00 95.94 98 PRO A N 1
ATOM 784 C CA . PRO A 1 98 ? -1.434 -9.511 -7.104 1.00 95.94 98 PRO A CA 1
ATOM 785 C C . PRO A 1 98 ? -2.634 -8.626 -6.753 1.00 95.94 98 PRO A C 1
ATOM 787 O O . PRO A 1 98 ? -2.479 -7.596 -6.094 1.00 95.94 98 PRO A O 1
ATOM 790 N N . SER A 1 99 ? -3.831 -9.033 -7.177 1.00 96.06 99 SER A N 1
ATOM 791 C CA . SER A 1 99 ? -5.066 -8.379 -6.740 1.00 96.06 99 SER A CA 1
ATOM 792 C C . SER A 1 99 ? -5.302 -8.625 -5.245 1.00 96.06 99 SER A C 1
ATOM 794 O O . SER A 1 99 ? -4.804 -9.590 -4.670 1.00 96.06 99 SER A O 1
ATOM 796 N N . VAL A 1 100 ? -6.063 -7.732 -4.620 1.00 96.12 100 VAL A N 1
ATOM 797 C CA . VAL A 1 100 ? -6.512 -7.840 -3.222 1.00 96.12 100 VAL A CA 1
ATOM 798 C C . VAL A 1 100 ? -8.034 -7.858 -3.124 1.00 96.12 100 VAL A C 1
ATOM 800 O O . VAL A 1 100 ? -8.585 -7.627 -2.064 1.00 96.12 100 VAL A O 1
ATOM 803 N N . PHE A 1 101 ? -8.726 -8.141 -4.233 1.00 95.62 101 PHE A N 1
ATOM 804 C CA . PHE A 1 101 ? -1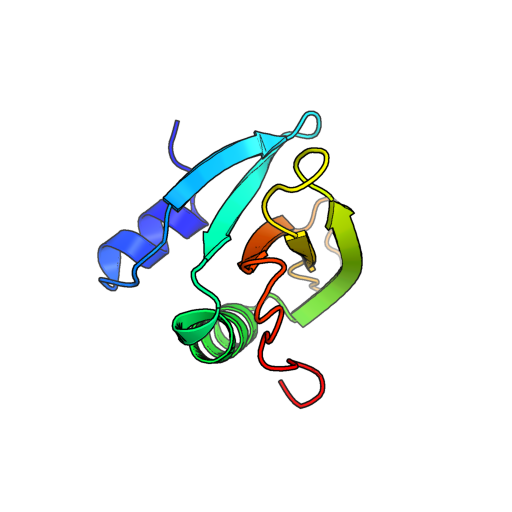0.191 -8.201 -4.285 1.00 95.62 101 PHE A CA 1
ATOM 805 C C . PHE A 1 101 ? -10.805 -9.214 -3.302 1.00 95.62 101 PHE A C 1
ATOM 807 O O . PHE A 1 101 ? -11.953 -9.063 -2.905 1.00 95.62 101 PHE A O 1
ATOM 814 N N . TRP A 1 102 ? -10.061 -10.265 -2.955 1.00 92.19 102 TRP A N 1
ATOM 815 C CA . TRP A 1 102 ? -10.515 -11.341 -2.070 1.00 92.19 102 TRP A CA 1
ATOM 816 C C . TRP A 1 102 ? -10.047 -11.194 -0.619 1.00 92.19 102 TRP A C 1
ATOM 818 O O . TRP A 1 102 ? -10.326 -12.084 0.183 1.00 92.19 102 TRP A O 1
ATOM 828 N N . VAL A 1 103 ? -9.264 -10.152 -0.322 1.00 91.62 103 VAL A N 1
ATOM 829 C CA . VAL A 1 103 ? -8.902 -9.789 1.054 1.00 91.62 103 VAL A CA 1
ATOM 830 C C . VAL A 1 103 ? -10.108 -9.102 1.675 1.00 91.62 103 VAL A C 1
ATOM 832 O O . VAL A 1 103 ? -10.491 -9.527 2.783 1.00 91.62 103 VAL A O 1
#

pLDDT: mean 95.05, std 4.28, range [62.62, 98.44]

Radius of gyration: 13.62 Å; Cα contacts (8 Å, |Δi|>4): 183; chains: 1; bounding box: 29×28×35 Å